Protein AF-A0A9Q7BF34-F1 (afdb_monomer_lite)

pLDDT: mean 71.62, std 13.57, range [34.72, 89.81]

Sequence (101 aa):
MAAIIKLLDIVIKTMFVIAIGSFVVGLALGAILIWADSSRTKASDECNLRRMDHHIDELSTGSYHNTCMSAAGYKLISTCGFSLYLAPSSQCYRSKMIFWK

Foldseek 3Di:
DVVVVVVVVVVVVVVVCVVVVVVVVVVVVVVVLVVQVVLLVVQLVVQVVVCVVVVPDPVCSVVSSQVSCVVVQWHWDPDDPPSRPPDDDPTDIDGNPVPPD

Secondary structure (DSSP, 8-state):
-HHHHHHHHHHHHHHHHHHHHHHHHHHHHHHHHHHHHHHHHHHHHHHHHHHHHTT--GGGHHHHHHHHHHHTTEEEESS--GGGTT---SSEEEE--TT--

Structure (mmCIF, N/CA/C/O backbone):
data_AF-A0A9Q7BF34-F1
#
_entry.id   AF-A0A9Q7BF34-F1
#
loop_
_atom_site.group_PDB
_atom_site.id
_atom_site.type_symbol
_atom_site.label_atom_id
_atom_site.label_alt_id
_atom_site.label_comp_id
_atom_site.label_asym_id
_atom_site.label_entity_id
_atom_site.label_seq_id
_atom_site.pdbx_PDB_ins_code
_atom_site.Cartn_x
_atom_site.Cartn_y
_atom_site.Cartn_z
_atom_site.occupancy
_atom_site.B_iso_or_equiv
_atom_site.auth_seq_id
_atom_site.auth_comp_id
_atom_site.auth_asym_id
_atom_site.auth_atom_id
_atom_site.pdbx_PDB_model_num
ATOM 1 N N . MET A 1 1 ? -33.374 -9.475 43.747 1.00 55.53 1 MET A N 1
ATOM 2 C CA . MET A 1 1 ? -31.934 -9.758 43.521 1.00 55.53 1 MET A CA 1
ATOM 3 C C . MET A 1 1 ? -31.663 -10.504 42.208 1.00 55.53 1 MET A C 1
ATOM 5 O O . MET A 1 1 ? -30.750 -10.108 41.500 1.00 55.53 1 MET A O 1
ATOM 9 N N . ALA A 1 2 ? -32.466 -11.501 41.807 1.00 62.31 2 ALA A N 1
ATOM 10 C CA . ALA A 1 2 ? -32.228 -12.288 40.582 1.00 62.31 2 ALA A CA 1
ATOM 11 C C . ALA A 1 2 ? -32.271 -11.504 39.245 1.00 62.31 2 ALA A C 1
ATOM 13 O O . ALA A 1 2 ? -31.567 -11.860 38.306 1.00 62.31 2 ALA A O 1
ATOM 14 N N . ALA A 1 3 ? -33.068 -10.433 39.142 1.00 64.75 3 ALA A N 1
ATOM 15 C CA . ALA A 1 3 ? -33.183 -9.642 37.908 1.00 64.75 3 ALA A CA 1
ATOM 16 C C . ALA A 1 3 ? -31.928 -8.797 37.604 1.00 64.75 3 ALA A C 1
ATOM 18 O O . ALA A 1 3 ? -31.553 -8.644 36.446 1.00 64.75 3 ALA A O 1
ATOM 19 N N . ILE A 1 4 ? -31.247 -8.306 38.646 1.00 70.94 4 ILE A N 1
ATOM 20 C CA . ILE A 1 4 ? -30.031 -7.484 38.526 1.00 70.94 4 ILE A CA 1
ATOM 21 C C . ILE A 1 4 ? -28.860 -8.335 38.014 1.00 70.94 4 ILE A C 1
ATOM 23 O O . ILE A 1 4 ? -28.106 -7.900 37.150 1.00 70.94 4 ILE A O 1
ATOM 27 N N . ILE A 1 5 ? -28.762 -9.583 38.483 1.00 74.12 5 ILE A N 1
ATOM 28 C CA . ILE A 1 5 ? -27.726 -10.537 38.060 1.00 74.12 5 ILE A CA 1
ATOM 29 C C . ILE A 1 5 ? -27.880 -10.880 36.570 1.00 74.12 5 ILE A C 1
ATOM 31 O O . ILE A 1 5 ? -26.896 -10.901 35.837 1.00 74.12 5 ILE A O 1
ATOM 35 N N . LYS A 1 6 ? -29.118 -11.071 36.090 1.00 73.06 6 LYS A N 1
ATOM 36 C CA . LYS A 1 6 ? -29.390 -11.344 34.668 1.00 73.06 6 LYS A CA 1
ATOM 37 C C . LYS A 1 6 ? -29.051 -10.161 33.756 1.00 73.06 6 LYS A C 1
ATOM 39 O O . LYS A 1 6 ? -28.554 -10.374 32.656 1.00 73.06 6 LYS A O 1
ATOM 44 N N . LEU A 1 7 ? -29.298 -8.931 34.206 1.00 75.12 7 LEU A N 1
ATOM 45 C CA . LEU A 1 7 ? -28.928 -7.717 33.470 1.00 75.12 7 LEU A CA 1
ATOM 46 C C . LEU A 1 7 ? -27.408 -7.561 33.351 1.00 75.12 7 LEU A C 1
ATOM 48 O O . LEU A 1 7 ? -26.916 -7.230 32.276 1.00 75.12 7 LEU A O 1
ATOM 52 N N . LEU A 1 8 ? -26.665 -7.852 34.422 1.00 80.00 8 LEU A N 1
ATOM 53 C CA . LEU A 1 8 ? -25.204 -7.774 34.416 1.00 80.00 8 LEU A CA 1
ATOM 54 C C . LEU A 1 8 ? -24.581 -8.789 33.442 1.00 80.00 8 LEU A C 1
ATOM 56 O O . LEU A 1 8 ? -23.677 -8.442 32.688 1.00 80.00 8 LEU A O 1
ATOM 60 N N . ASP A 1 9 ? -25.111 -10.014 33.403 1.00 78.38 9 ASP A N 1
ATOM 61 C CA . ASP A 1 9 ? -24.642 -11.078 32.503 1.00 78.38 9 ASP A CA 1
ATOM 62 C C . ASP A 1 9 ? -24.826 -10.708 31.019 1.00 78.38 9 ASP A C 1
ATOM 64 O O . ASP A 1 9 ? -23.953 -10.958 30.185 1.00 78.38 9 ASP A O 1
ATOM 68 N N . ILE A 1 10 ? -25.941 -10.042 30.692 1.00 83.06 10 ILE A N 1
ATOM 69 C CA . ILE A 1 10 ? -26.228 -9.550 29.337 1.00 83.06 10 ILE A CA 1
ATOM 70 C C . ILE A 1 10 ? -25.259 -8.431 28.950 1.00 83.06 10 ILE A C 1
ATOM 72 O O . ILE A 1 10 ? -24.718 -8.462 27.847 1.00 83.06 10 ILE A O 1
ATOM 76 N N . VAL A 1 11 ? -25.013 -7.472 29.849 1.00 83.50 11 VAL A N 1
ATOM 77 C CA . VAL A 1 11 ? -24.095 -6.348 29.597 1.00 83.50 11 VAL A CA 1
ATOM 78 C C . VAL A 1 11 ? -22.658 -6.837 29.407 1.00 83.50 11 VAL A C 1
ATOM 80 O O . VAL A 1 11 ? -21.961 -6.375 28.508 1.00 83.50 11 VAL A O 1
ATOM 83 N N . ILE A 1 12 ? -22.211 -7.803 30.210 1.00 85.25 12 ILE A N 1
ATOM 84 C CA . ILE A 1 12 ? -20.869 -8.381 30.069 1.00 85.25 12 ILE A CA 1
ATOM 85 C C . ILE A 1 12 ? -20.739 -9.097 28.720 1.00 85.25 12 ILE A C 1
ATOM 87 O O . ILE A 1 12 ? -19.756 -8.889 28.007 1.00 85.25 12 ILE A O 1
ATOM 91 N N . LYS A 1 13 ? -21.745 -9.887 28.323 1.00 83.25 13 LYS A N 1
ATOM 92 C CA . LYS A 1 13 ? -21.756 -10.570 27.021 1.00 83.25 13 LYS A CA 1
ATOM 93 C C . LYS A 1 13 ? -21.724 -9.594 25.852 1.00 83.25 13 LYS A C 1
ATOM 95 O O . LYS A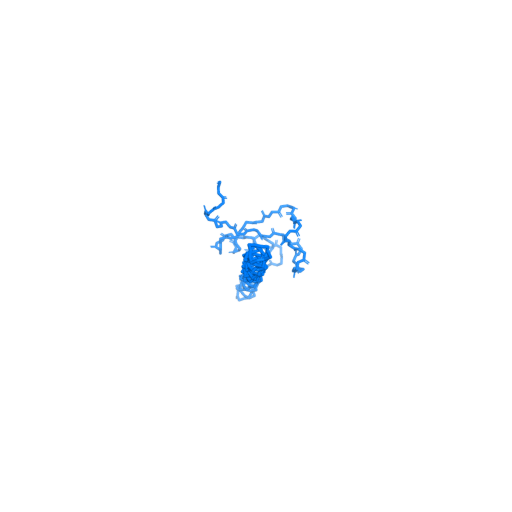 1 13 ? -20.928 -9.788 24.937 1.00 83.25 13 LYS A O 1
ATOM 100 N N . THR A 1 14 ? -22.545 -8.547 25.867 1.00 82.75 14 THR A N 1
ATOM 101 C CA . THR A 1 14 ? -22.560 -7.564 24.774 1.00 82.75 14 THR A CA 1
ATOM 102 C C . THR A 1 14 ? -21.245 -6.799 24.682 1.00 82.75 14 THR A C 1
ATOM 104 O O . THR A 1 14 ? -20.715 -6.662 23.582 1.00 82.75 14 THR A O 1
ATOM 107 N N . MET A 1 15 ? -20.657 -6.388 25.809 1.00 84.12 15 MET A N 1
ATOM 108 C CA . MET A 1 15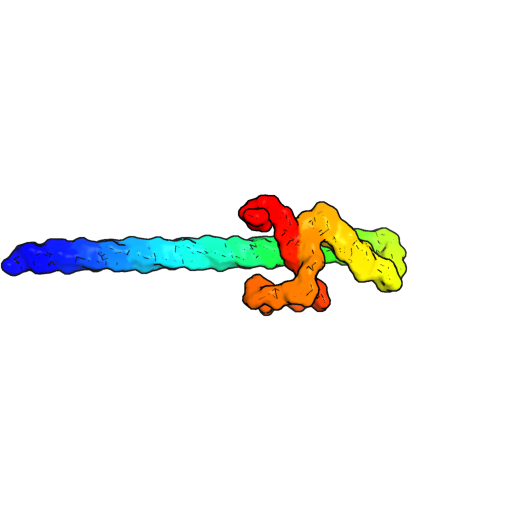 ? -19.337 -5.745 25.823 1.00 84.12 15 MET A CA 1
ATOM 109 C C . MET A 1 15 ? -18.241 -6.655 25.261 1.00 84.12 15 MET A C 1
ATOM 111 O O . MET A 1 15 ? -17.398 -6.199 24.490 1.00 84.12 15 MET A O 1
ATOM 115 N N . PHE A 1 16 ? -18.274 -7.948 25.587 1.00 87.00 16 PHE A N 1
ATOM 116 C CA . PHE A 1 16 ? -17.301 -8.913 25.079 1.00 87.00 16 PHE A CA 1
ATOM 117 C C . PHE A 1 16 ? -17.422 -9.107 23.560 1.00 87.00 16 PHE A C 1
ATOM 119 O O . PHE A 1 16 ? -16.415 -9.117 22.853 1.00 87.00 16 PHE A O 1
ATOM 126 N N . VAL A 1 17 ? -18.651 -9.180 23.036 1.00 86.25 17 VAL A N 1
ATOM 127 C CA . VAL A 1 17 ? -18.896 -9.254 21.586 1.00 86.25 17 VAL A CA 1
ATOM 128 C C . VAL A 1 17 ? -18.416 -7.987 20.876 1.00 86.25 17 VAL A C 1
ATOM 130 O O . VAL A 1 17 ? -17.798 -8.086 19.820 1.00 86.25 17 VAL A O 1
ATOM 133 N N . ILE A 1 18 ? -18.637 -6.804 21.455 1.00 85.75 18 ILE A N 1
ATOM 134 C CA . ILE A 1 18 ? -18.166 -5.531 20.885 1.00 85.75 18 ILE A CA 1
ATOM 135 C C . ILE A 1 18 ? -16.630 -5.467 20.885 1.00 85.75 18 ILE A C 1
ATOM 137 O O . ILE A 1 18 ? -16.024 -5.081 19.881 1.00 85.75 18 ILE A O 1
ATOM 141 N N . ALA A 1 19 ? -15.984 -5.888 21.975 1.00 84.69 19 ALA A N 1
ATOM 142 C CA . ALA A 1 19 ? -14.528 -5.911 22.079 1.00 84.69 19 ALA A CA 1
ATOM 143 C C . ALA A 1 19 ? -13.901 -6.852 21.037 1.00 84.69 19 ALA A C 1
ATOM 145 O O . ALA A 1 19 ? -13.003 -6.451 20.300 1.00 84.69 19 ALA A O 1
ATOM 146 N N . ILE A 1 20 ? -14.422 -8.073 20.897 1.00 89.81 20 ILE A N 1
ATOM 147 C CA . ILE A 1 20 ? -13.936 -9.018 19.882 1.00 89.81 20 ILE A CA 1
ATOM 148 C C . ILE A 1 20 ? -14.244 -8.509 18.472 1.00 89.81 20 ILE A C 1
ATOM 150 O O . ILE A 1 20 ? -13.377 -8.554 17.602 1.00 89.81 20 ILE A O 1
ATOM 154 N N . GLY A 1 21 ? -15.452 -7.993 18.238 1.00 86.69 21 GLY A N 1
ATOM 155 C CA . GLY A 1 21 ? -15.858 -7.471 16.935 1.00 86.69 21 GLY A CA 1
ATOM 156 C C . GLY A 1 21 ? -14.942 -6.346 16.456 1.00 86.69 21 GLY A C 1
ATOM 157 O O . GLY A 1 21 ? -14.438 -6.390 15.335 1.00 86.69 21 GLY A O 1
ATOM 158 N N . SER A 1 22 ? -14.657 -5.373 17.324 1.00 85.06 22 SER A N 1
ATOM 159 C CA . SER A 1 22 ? -13.729 -4.277 17.014 1.00 85.06 22 SER A CA 1
ATOM 160 C C . SER A 1 22 ? -12.295 -4.762 16.793 1.00 85.06 22 SER A C 1
ATOM 162 O O . SER A 1 22 ? -11.630 -4.288 15.873 1.00 85.06 22 SER A O 1
ATOM 164 N N . PHE A 1 23 ? -11.840 -5.752 17.564 1.00 87.12 23 PHE A N 1
ATOM 165 C CA . PHE A 1 23 ? -10.523 -6.355 17.383 1.00 87.12 23 PHE A CA 1
ATOM 166 C C . PHE A 1 23 ? -10.383 -7.050 16.020 1.00 87.12 23 PHE A C 1
ATOM 168 O O . PHE A 1 23 ? -9.408 -6.817 15.307 1.00 87.12 23 PHE A O 1
ATOM 175 N N . VAL A 1 24 ? -11.378 -7.843 15.609 1.00 86.44 24 VAL A N 1
ATOM 176 C CA . VAL A 1 24 ? -11.375 -8.535 14.308 1.00 86.44 24 VAL A CA 1
ATOM 177 C C . VAL A 1 24 ? -11.399 -7.537 13.148 1.00 86.44 24 VAL A C 1
ATOM 179 O O . VAL A 1 24 ? -10.636 -7.690 12.195 1.00 86.44 24 VAL A O 1
ATOM 182 N N . VAL A 1 25 ? -12.219 -6.485 13.237 1.00 86.12 25 VAL A N 1
ATOM 183 C CA . VAL A 1 25 ? -12.270 -5.424 12.215 1.00 86.12 25 VAL A CA 1
ATOM 184 C C . VAL A 1 25 ? -10.941 -4.667 12.142 1.00 86.12 25 VAL A C 1
ATOM 186 O O . VAL A 1 25 ? -10.443 -4.412 11.046 1.00 86.12 25 VAL A O 1
ATOM 189 N N . GLY A 1 26 ? -10.332 -4.357 13.289 1.00 80.62 26 GLY A N 1
ATOM 190 C CA . GLY A 1 26 ? -9.023 -3.707 13.355 1.00 80.62 26 GLY A CA 1
ATOM 191 C C . GLY A 1 26 ? -7.916 -4.544 12.710 1.00 80.62 26 GLY A C 1
ATOM 192 O O . GLY A 1 26 ? -7.153 -4.027 11.895 1.00 80.62 26 GLY A O 1
ATOM 193 N N . LEU A 1 27 ? -7.866 -5.847 13.006 1.00 84.38 27 LEU A N 1
ATOM 194 C CA . LEU A 1 27 ? -6.913 -6.769 12.382 1.00 84.38 27 LEU A CA 1
ATOM 195 C C . LEU A 1 27 ? -7.136 -6.901 10.873 1.00 84.38 27 LEU A C 1
ATOM 197 O O . LEU A 1 27 ? -6.167 -6.892 10.115 1.00 84.38 27 LEU A O 1
ATOM 201 N N . ALA A 1 28 ? -8.391 -6.985 10.426 1.00 80.88 28 ALA A N 1
ATOM 202 C CA . ALA A 1 28 ? -8.718 -7.064 9.006 1.00 80.88 28 ALA A CA 1
ATOM 203 C C . ALA A 1 28 ? -8.261 -5.806 8.252 1.00 80.88 28 ALA A C 1
ATOM 205 O O . ALA A 1 28 ? -7.596 -5.912 7.223 1.00 80.88 28 ALA A O 1
ATOM 206 N N . LEU A 1 29 ? -8.548 -4.616 8.789 1.00 78.50 29 LEU A N 1
ATOM 207 C CA . LEU A 1 29 ? -8.089 -3.347 8.218 1.00 78.50 29 LEU A CA 1
ATOM 208 C C . LEU A 1 29 ? -6.558 -3.269 8.173 1.00 78.50 29 LEU A C 1
ATOM 210 O O . LEU A 1 29 ? -5.996 -2.906 7.141 1.00 78.50 29 LEU A O 1
ATOM 214 N N . GLY A 1 30 ? -5.880 -3.665 9.255 1.00 74.19 30 GLY A N 1
ATOM 215 C CA . GLY A 1 30 ? -4.419 -3.717 9.306 1.00 74.19 30 GLY A CA 1
ATOM 216 C C . GLY A 1 30 ? -3.825 -4.654 8.251 1.00 74.19 30 GLY A C 1
ATOM 217 O O . GLY A 1 30 ? -2.918 -4.264 7.519 1.00 74.19 30 GLY A O 1
ATOM 218 N N . ALA A 1 31 ? -4.376 -5.862 8.109 1.00 75.38 31 ALA A N 1
ATOM 219 C CA . ALA A 1 31 ? -3.928 -6.834 7.114 1.00 75.38 31 ALA A CA 1
ATOM 220 C C . ALA A 1 31 ? -4.121 -6.331 5.674 1.00 75.38 31 ALA A C 1
ATOM 222 O O . ALA A 1 31 ? -3.234 -6.508 4.840 1.00 75.38 31 ALA A O 1
ATOM 223 N N . ILE A 1 32 ? -5.242 -5.659 5.387 1.00 75.19 32 ILE A N 1
ATOM 224 C CA . ILE A 1 32 ? -5.509 -5.062 4.070 1.00 75.19 32 ILE A CA 1
ATOM 225 C C . ILE A 1 32 ? -4.481 -3.972 3.750 1.00 75.19 32 ILE A C 1
ATOM 227 O O . ILE A 1 32 ? -3.966 -3.935 2.633 1.00 75.19 32 ILE A O 1
ATOM 231 N N . LEU A 1 33 ? -4.151 -3.107 4.716 1.00 69.81 33 LEU A N 1
ATOM 232 C CA . LEU A 1 33 ? -3.151 -2.052 4.526 1.00 69.81 33 LEU A CA 1
ATOM 233 C C . LEU A 1 33 ? -1.756 -2.632 4.258 1.00 69.81 33 LEU A C 1
ATOM 235 O O . LEU A 1 33 ? -1.093 -2.209 3.313 1.00 69.81 33 LEU A O 1
ATOM 239 N N . ILE A 1 34 ? -1.341 -3.639 5.032 1.00 73.94 34 ILE A N 1
ATOM 240 C CA . ILE A 1 34 ? -0.053 -4.328 4.844 1.00 73.94 34 ILE A CA 1
ATOM 241 C C . ILE A 1 34 ? -0.003 -5.017 3.474 1.00 73.94 34 ILE A C 1
ATOM 243 O O . ILE A 1 34 ? 1.004 -4.942 2.770 1.00 73.94 34 ILE A O 1
ATOM 247 N N . TRP A 1 35 ? -1.092 -5.671 3.066 1.00 72.75 35 TRP A N 1
ATOM 248 C CA . TRP A 1 35 ? -1.169 -6.334 1.766 1.00 72.75 35 TRP A CA 1
ATOM 249 C C . TRP A 1 35 ? -1.125 -5.339 0.601 1.00 72.75 35 TRP A C 1
ATOM 251 O O . TRP A 1 35 ? -0.447 -5.588 -0.400 1.00 72.75 35 TRP A O 1
ATOM 261 N N . ALA A 1 36 ? -1.803 -4.197 0.734 1.00 67.50 36 ALA A N 1
ATOM 262 C CA . ALA A 1 36 ? -1.781 -3.133 -0.263 1.00 67.50 36 ALA A CA 1
ATOM 263 C C . ALA A 1 36 ? -0.373 -2.540 -0.433 1.00 67.50 36 ALA A C 1
ATOM 265 O O . ALA A 1 36 ? 0.053 -2.308 -1.568 1.00 67.50 36 ALA A O 1
ATOM 266 N N . ASP A 1 37 ? 0.355 -2.347 0.671 1.00 68.25 37 ASP A N 1
ATOM 267 C CA . ASP A 1 37 ? 1.739 -1.869 0.653 1.00 68.25 37 ASP A CA 1
ATOM 268 C C . ASP A 1 37 ? 2.681 -2.901 0.017 1.00 68.25 37 ASP A C 1
ATOM 270 O O . ASP A 1 37 ? 3.368 -2.599 -0.960 1.00 68.25 37 ASP A O 1
ATOM 274 N N . SER A 1 38 ? 2.608 -4.162 0.459 1.00 72.81 38 SER A N 1
ATOM 275 C CA . SER A 1 38 ? 3.407 -5.257 -0.107 1.00 72.81 38 SER A CA 1
ATOM 276 C C . SER A 1 38 ? 3.185 -5.418 -1.614 1.00 72.81 38 SER A C 1
ATOM 278 O O . SER A 1 38 ? 4.139 -5.593 -2.372 1.00 72.81 38 SER A O 1
ATOM 280 N N . SER A 1 39 ? 1.935 -5.314 -2.071 1.00 73.75 39 SER A N 1
ATOM 281 C CA . SER A 1 39 ? 1.592 -5.431 -3.493 1.00 73.75 39 SER A CA 1
ATOM 282 C C . SER A 1 39 ? 2.132 -4.259 -4.314 1.00 73.75 39 SER A C 1
ATOM 284 O O . SER A 1 39 ? 2.657 -4.462 -5.408 1.00 73.75 39 SER A O 1
ATOM 286 N N . ARG A 1 40 ? 2.055 -3.033 -3.779 1.00 72.88 40 ARG A N 1
ATOM 287 C CA . ARG A 1 40 ? 2.604 -1.843 -4.438 1.00 72.88 40 ARG A CA 1
ATOM 288 C C . ARG A 1 40 ? 4.127 -1.918 -4.548 1.00 72.88 40 ARG A C 1
ATOM 290 O O . ARG A 1 40 ? 4.666 -1.608 -5.607 1.00 72.88 40 ARG A O 1
ATOM 297 N N . THR A 1 41 ? 4.804 -2.315 -3.475 1.00 73.88 41 THR A N 1
ATOM 298 C CA . THR A 1 41 ? 6.266 -2.433 -3.445 1.00 73.88 41 THR A CA 1
ATOM 299 C C . THR A 1 41 ? 6.740 -3.490 -4.438 1.00 73.88 41 THR A C 1
ATOM 301 O O . THR A 1 41 ? 7.607 -3.202 -5.256 1.00 73.88 41 THR A O 1
ATOM 304 N N . LYS A 1 42 ? 6.073 -4.652 -4.497 1.00 78.94 42 LYS A N 1
ATOM 305 C CA . LYS A 1 42 ? 6.350 -5.677 -5.517 1.00 78.94 42 LYS A CA 1
ATOM 306 C C . LYS A 1 42 ? 6.192 -5.162 -6.948 1.00 78.94 42 LYS A C 1
ATOM 308 O O . LYS A 1 42 ? 7.056 -5.424 -7.776 1.00 78.94 42 LYS A O 1
ATOM 313 N N . ALA A 1 43 ? 5.121 -4.420 -7.240 1.00 78.56 43 ALA A N 1
ATOM 314 C CA . ALA A 1 43 ? 4.908 -3.850 -8.572 1.00 78.56 43 ALA A CA 1
ATOM 315 C C . ALA A 1 43 ? 5.993 -2.820 -8.939 1.00 78.56 43 ALA A C 1
ATOM 317 O O . ALA A 1 43 ? 6.493 -2.812 -10.062 1.00 78.56 43 ALA A O 1
ATOM 318 N N . SER A 1 44 ? 6.394 -1.985 -7.978 1.00 79.44 44 SER A N 1
ATOM 319 C CA . SER A 1 44 ? 7.490 -1.026 -8.144 1.00 79.44 44 SER A CA 1
ATOM 320 C C . SER A 1 44 ? 8.821 -1.728 -8.427 1.00 79.44 44 SER A C 1
ATOM 322 O O . SER A 1 44 ? 9.548 -1.329 -9.340 1.00 79.44 44 SER A O 1
ATOM 324 N N . ASP A 1 45 ? 9.129 -2.787 -7.679 1.00 80.62 45 ASP A N 1
ATOM 325 C CA . ASP A 1 45 ? 10.352 -3.569 -7.860 1.00 80.62 45 ASP A CA 1
ATOM 326 C C . ASP A 1 45 ? 10.365 -4.292 -9.207 1.00 80.62 45 ASP A C 1
ATOM 328 O O . ASP A 1 45 ? 11.374 -4.256 -9.909 1.00 80.62 45 ASP A O 1
ATOM 332 N N . GLU A 1 46 ? 9.237 -4.862 -9.633 1.00 82.75 46 GLU A N 1
ATOM 333 C CA . GLU A 1 46 ? 9.116 -5.479 -10.955 1.00 82.75 46 GLU A CA 1
ATOM 334 C C . GLU A 1 46 ? 9.342 -4.452 -12.077 1.00 82.75 46 GLU A C 1
ATOM 336 O O . GLU A 1 46 ? 10.064 -4.723 -13.038 1.00 82.75 46 GLU A O 1
ATOM 341 N N . CYS A 1 47 ? 8.801 -3.238 -11.938 1.00 81.38 47 CYS A N 1
ATOM 342 C CA . CYS A 1 47 ? 9.053 -2.151 -12.883 1.00 81.38 47 CYS A CA 1
ATOM 343 C C . CYS A 1 47 ? 10.525 -1.713 -12.908 1.00 81.38 47 CYS A C 1
ATOM 345 O O . CYS A 1 47 ? 11.045 -1.367 -13.970 1.00 81.38 47 CYS A O 1
ATOM 347 N N . ASN A 1 48 ? 11.218 -1.740 -11.768 1.00 81.69 48 ASN A N 1
ATOM 348 C CA . ASN A 1 48 ? 12.652 -1.454 -11.705 1.00 81.69 48 ASN A CA 1
ATOM 349 C C . ASN A 1 48 ? 13.498 -2.567 -12.333 1.00 81.69 48 ASN A C 1
ATOM 351 O O . ASN A 1 48 ? 14.445 -2.263 -13.055 1.00 81.69 48 ASN A O 1
ATOM 355 N N . LEU A 1 49 ? 13.143 -3.835 -12.119 1.00 83.00 49 LEU A N 1
ATOM 356 C CA . LEU A 1 49 ? 13.820 -4.970 -12.748 1.00 83.00 49 LEU A CA 1
ATOM 357 C C . LEU A 1 49 ? 13.671 -4.925 -14.271 1.00 83.00 49 LEU A C 1
ATOM 359 O O . LEU A 1 49 ? 14.670 -4.942 -14.984 1.00 83.00 49 LEU A O 1
ATOM 363 N N . ARG A 1 50 ? 12.446 -4.722 -14.776 1.00 80.50 50 ARG A N 1
ATOM 364 C CA . ARG A 1 50 ? 12.203 -4.592 -16.222 1.00 80.50 50 ARG A CA 1
ATOM 365 C C . ARG A 1 50 ? 12.947 -3.409 -16.837 1.00 80.50 50 ARG A C 1
ATOM 367 O O . ARG A 1 50 ? 13.411 -3.500 -17.968 1.00 80.50 50 ARG A O 1
ATOM 374 N N . ARG A 1 51 ? 13.098 -2.299 -16.107 1.00 79.19 51 ARG A N 1
ATOM 375 C CA . ARG A 1 51 ? 13.927 -1.169 -16.553 1.00 79.19 51 ARG A CA 1
ATOM 376 C C . ARG A 1 51 ? 15.380 -1.599 -16.768 1.00 79.19 51 ARG A C 1
ATOM 378 O O . ARG A 1 51 ? 15.965 -1.211 -17.778 1.00 79.19 51 ARG A O 1
ATOM 385 N N . MET A 1 52 ? 15.953 -2.343 -15.817 1.00 76.88 52 MET A N 1
ATOM 386 C CA . MET A 1 52 ? 17.329 -2.835 -15.929 1.00 76.88 52 MET A CA 1
ATOM 387 C C . MET A 1 52 ? 17.472 -3.813 -17.097 1.00 76.88 52 MET A C 1
ATOM 389 O O . MET A 1 52 ? 18.397 -3.660 -17.889 1.00 76.88 52 MET A O 1
ATOM 393 N N . ASP A 1 53 ? 16.513 -4.724 -17.275 1.00 83.38 53 ASP A N 1
ATOM 394 C CA . ASP A 1 53 ? 16.507 -5.667 -18.400 1.00 83.38 53 ASP A CA 1
ATOM 395 C C . ASP A 1 53 ? 16.438 -4.946 -19.759 1.00 83.38 53 ASP A C 1
ATOM 397 O O . ASP A 1 53 ? 17.159 -5.285 -20.700 1.00 83.38 53 ASP A O 1
ATOM 401 N N . HIS A 1 54 ? 15.618 -3.896 -19.865 1.00 78.44 54 HIS A N 1
ATOM 402 C CA . HIS A 1 54 ? 15.428 -3.132 -21.100 1.00 78.44 54 HIS A CA 1
ATOM 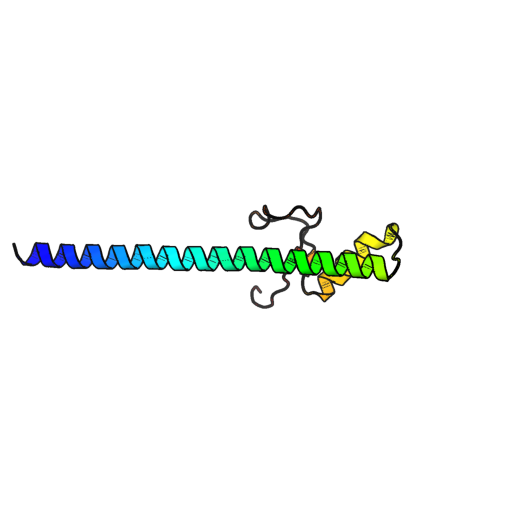403 C C . HIS A 1 54 ? 16.473 -2.028 -21.348 1.00 78.44 54 HIS A C 1
ATOM 405 O O . HIS A 1 54 ? 16.330 -1.301 -22.329 1.00 78.44 54 HIS A O 1
ATOM 411 N N . HIS A 1 55 ? 17.511 -1.899 -20.508 1.00 77.12 55 HIS A N 1
ATOM 412 C CA . HIS A 1 55 ? 18.600 -0.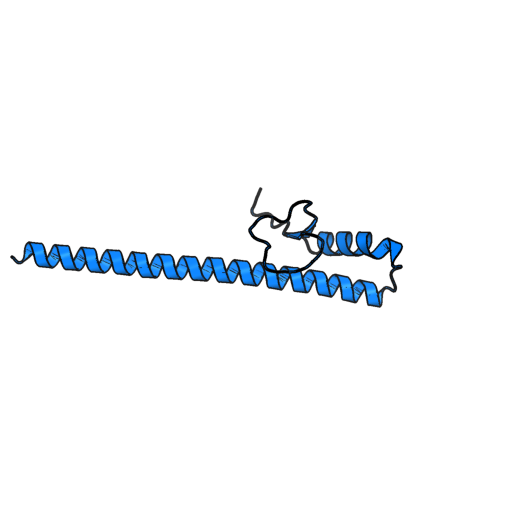917 -20.667 1.00 77.12 55 HIS A CA 1
ATOM 413 C C . HIS A 1 55 ? 18.099 0.517 -20.914 1.00 77.12 55 HIS A C 1
ATOM 415 O O . HIS A 1 55 ? 18.588 1.241 -21.777 1.00 77.12 55 HIS A O 1
ATOM 421 N N . ILE A 1 56 ? 17.074 0.921 -20.166 1.00 72.00 56 ILE A N 1
ATOM 422 C CA . ILE A 1 56 ? 16.408 2.207 -20.366 1.00 72.00 56 ILE A CA 1
ATOM 423 C C . ILE A 1 56 ? 17.272 3.342 -19.808 1.00 72.00 56 ILE A C 1
ATOM 425 O O . ILE A 1 56 ? 17.620 3.333 -18.623 1.00 72.00 56 ILE A O 1
ATOM 429 N N . ASP A 1 57 ? 17.559 4.337 -20.653 1.00 72.25 57 ASP A N 1
ATOM 430 C CA . ASP A 1 57 ? 18.372 5.510 -20.319 1.00 72.25 57 ASP A CA 1
ATOM 431 C C . ASP A 1 57 ? 17.889 6.217 -19.039 1.00 72.25 57 ASP A C 1
ATOM 433 O O . ASP A 1 57 ? 16.683 6.382 -18.805 1.00 72.25 57 ASP A O 1
ATOM 437 N N . GLU A 1 58 ? 18.826 6.719 -18.228 1.00 61.41 58 GLU A N 1
ATOM 438 C CA . GLU A 1 58 ? 18.527 7.414 -16.964 1.00 61.41 58 GLU A CA 1
ATOM 439 C C . GLU A 1 58 ? 17.549 8.587 -17.138 1.00 61.41 58 GLU A C 1
ATOM 441 O O . GLU A 1 58 ? 16.665 8.783 -16.303 1.00 61.41 58 GLU A O 1
ATOM 446 N N . LEU A 1 59 ? 17.612 9.305 -18.266 1.00 60.47 59 LEU A N 1
ATOM 447 C CA . LEU A 1 59 ? 16.697 10.410 -18.584 1.00 60.47 59 LEU A CA 1
ATOM 448 C C . LEU A 1 59 ? 15.232 9.974 -18.739 1.00 60.47 59 LEU A C 1
ATOM 450 O O . LEU A 1 59 ? 14.321 10.747 -18.448 1.00 60.47 59 LEU A O 1
ATOM 454 N N . SER A 1 60 ? 14.985 8.739 -19.177 1.00 68.81 60 SER A N 1
ATOM 455 C CA . SER A 1 60 ? 13.632 8.212 -19.400 1.00 68.81 60 SER A CA 1
ATOM 456 C C . SER A 1 60 ? 13.129 7.330 -18.252 1.00 68.81 60 SER A C 1
ATOM 458 O O . SER A 1 60 ? 11.954 6.960 -18.217 1.00 68.81 60 SER A O 1
ATOM 460 N N . THR A 1 61 ? 13.982 7.078 -17.255 1.00 67.19 61 THR A N 1
ATOM 461 C CA . THR A 1 61 ? 13.702 6.239 -16.081 1.00 67.19 61 THR A CA 1
ATOM 462 C C . THR A 1 61 ? 12.422 6.650 -15.355 1.00 67.19 61 THR A C 1
ATOM 464 O O . THR A 1 61 ? 11.578 5.803 -15.061 1.00 67.19 61 THR A O 1
ATOM 467 N N . GLY A 1 62 ? 12.239 7.950 -15.100 1.00 70.00 62 GLY A N 1
ATOM 468 C CA . GLY A 1 62 ? 11.047 8.448 -14.410 1.00 70.00 62 GLY A CA 1
ATOM 469 C C . GLY A 1 62 ? 9.762 8.248 -15.218 1.00 70.00 62 GLY A C 1
ATOM 470 O O . GLY A 1 62 ? 8.723 7.914 -14.654 1.00 70.00 62 GLY A O 1
ATOM 471 N N . SER A 1 63 ? 9.823 8.409 -16.542 1.00 77.25 63 SER A N 1
ATOM 472 C CA . SER A 1 63 ? 8.667 8.238 -17.433 1.00 77.25 63 SER A CA 1
ATOM 473 C C . SER A 1 63 ? 8.297 6.761 -17.605 1.00 77.25 63 SER A C 1
ATOM 475 O O . SER A 1 63 ? 7.122 6.389 -17.526 1.00 77.25 63 SER A O 1
ATOM 477 N N . TYR A 1 64 ? 9.305 5.895 -17.751 1.00 79.94 64 TYR A N 1
ATOM 478 C CA . TYR A 1 64 ? 9.110 4.453 -17.847 1.00 79.94 64 TYR A CA 1
ATOM 479 C C . TYR A 1 64 ? 8.500 3.877 -16.572 1.00 79.94 64 TYR A C 1
ATOM 481 O O . TYR A 1 64 ? 7.491 3.176 -16.638 1.00 79.94 64 TYR A O 1
ATOM 489 N N . HIS A 1 65 ? 9.062 4.213 -15.408 1.00 81.00 65 HIS A N 1
ATOM 490 C CA . HIS A 1 65 ? 8.578 3.698 -14.131 1.00 81.00 65 HIS A CA 1
ATOM 491 C C . HIS A 1 65 ? 7.116 4.113 -13.878 1.00 81.00 65 HIS A C 1
ATOM 493 O O . HIS A 1 65 ? 6.285 3.275 -13.531 1.00 81.00 65 HIS A O 1
ATOM 499 N N . ASN A 1 66 ? 6.763 5.369 -14.179 1.00 78.50 66 ASN A N 1
ATOM 500 C CA . ASN A 1 66 ? 5.379 5.855 -14.132 1.00 78.50 66 ASN A CA 1
ATOM 501 C C . ASN A 1 66 ? 4.438 5.077 -15.065 1.00 78.50 66 ASN A C 1
ATOM 503 O O . ASN A 1 66 ? 3.320 4.723 -14.682 1.00 78.50 66 ASN A O 1
ATOM 507 N N . THR A 1 67 ? 4.881 4.811 -16.294 1.00 82.94 67 THR A N 1
ATOM 508 C CA . THR A 1 67 ? 4.091 4.087 -17.300 1.00 82.94 67 THR A CA 1
ATOM 509 C C . THR A 1 67 ? 3.888 2.629 -16.896 1.00 82.94 67 THR A C 1
ATOM 511 O O . THR A 1 67 ? 2.768 2.124 -16.965 1.00 82.94 67 THR A O 1
ATOM 514 N N . CYS A 1 68 ? 4.942 1.979 -16.402 1.00 83.25 68 CYS A N 1
ATOM 515 C CA . CYS A 1 68 ? 4.898 0.611 -15.903 1.00 83.25 68 CYS A CA 1
ATOM 516 C C . CYS A 1 68 ? 3.960 0.483 -14.693 1.00 83.25 68 CYS A C 1
ATOM 518 O O . CYS A 1 68 ? 3.052 -0.348 -14.703 1.00 83.25 68 CYS A O 1
ATOM 520 N N . MET A 1 69 ? 4.074 1.382 -13.711 1.00 82.00 69 MET A N 1
ATOM 521 C CA . MET A 1 69 ? 3.159 1.428 -12.566 1.00 82.00 69 MET A CA 1
ATOM 522 C C . MET A 1 69 ? 1.710 1.689 -13.003 1.00 82.00 69 MET A C 1
ATOM 524 O O . MET A 1 69 ? 0.789 1.063 -12.481 1.00 82.00 69 MET A O 1
ATOM 528 N N . SER A 1 70 ? 1.484 2.542 -14.010 1.00 81.38 70 SER A N 1
ATOM 529 C CA . SER A 1 70 ? 0.150 2.759 -14.591 1.00 81.38 70 SER A CA 1
ATOM 530 C C . SER A 1 70 ? -0.420 1.531 -15.295 1.00 81.38 70 SER A C 1
ATOM 532 O O . SER A 1 70 ? -1.628 1.300 -15.185 1.00 81.38 70 SER A O 1
ATOM 534 N N . ALA A 1 71 ? 0.414 0.738 -15.971 1.00 81.12 71 ALA A N 1
ATOM 535 C CA . ALA A 1 71 ? 0.019 -0.538 -16.563 1.00 81.12 71 ALA A CA 1
ATOM 536 C C . ALA A 1 71 ? -0.304 -1.593 -15.490 1.00 81.12 71 ALA A C 1
ATOM 538 O O . ALA A 1 71 ? -1.275 -2.329 -15.634 1.00 81.12 71 ALA A O 1
ATOM 539 N N . ALA A 1 72 ? 0.424 -1.588 -14.369 1.00 79.81 72 ALA A N 1
ATOM 540 C CA . ALA A 1 72 ? 0.125 -2.395 -13.183 1.00 79.81 72 ALA A CA 1
ATOM 541 C C . ALA A 1 72 ? -1.114 -1.906 -12.398 1.00 79.81 72 ALA A C 1
ATOM 543 O O . ALA A 1 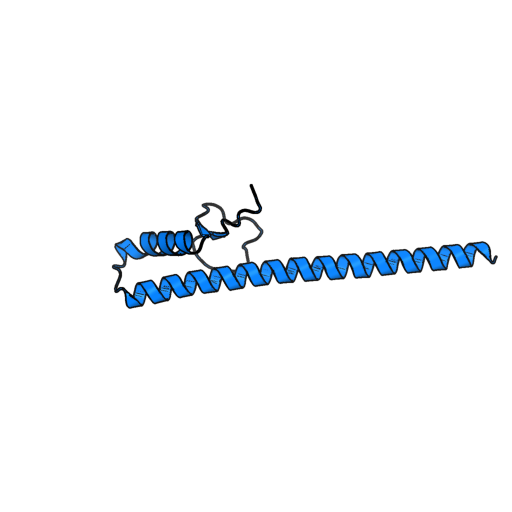72 ? -1.469 -2.471 -11.365 1.00 79.81 72 ALA A O 1
ATOM 544 N N . GLY A 1 73 ? -1.790 -0.853 -12.872 1.00 77.69 73 GLY A N 1
ATOM 545 C CA . GLY A 1 73 ? -3.011 -0.336 -12.265 1.00 77.69 73 GLY A CA 1
ATOM 546 C C . GLY A 1 73 ? -2.777 0.656 -11.128 1.00 77.69 73 GLY A C 1
ATOM 547 O O . GLY A 1 73 ? -3.685 0.879 -10.336 1.00 77.69 73 GLY A O 1
ATOM 548 N N . TYR A 1 74 ? -1.611 1.293 -11.038 1.00 79.31 74 TYR A N 1
ATOM 549 C CA . TYR A 1 74 ? -1.305 2.328 -10.048 1.00 79.31 74 TYR A CA 1
ATOM 550 C C . TYR A 1 74 ? -1.203 3.716 -10.693 1.00 79.31 74 TYR A C 1
ATOM 552 O O . TYR A 1 74 ? -0.706 3.882 -11.797 1.00 79.31 74 TYR A O 1
ATOM 560 N N . LYS A 1 75 ? -1.681 4.765 -10.027 1.00 77.12 75 LYS A N 1
ATOM 561 C CA . LYS A 1 75 ? -1.588 6.150 -10.508 1.00 77.12 75 LYS A CA 1
ATOM 562 C C . LYS A 1 75 ? -0.650 6.947 -9.617 1.00 77.12 75 LYS A C 1
ATOM 564 O O . LYS A 1 75 ? -0.820 6.919 -8.399 1.00 77.12 75 LYS A O 1
ATOM 569 N N . LEU A 1 76 ? 0.263 7.700 -10.226 1.00 75.44 76 LEU A N 1
ATOM 570 C CA . LEU A 1 76 ? 1.051 8.701 -9.517 1.00 75.44 76 LEU A CA 1
ATOM 571 C C . LEU A 1 76 ? 0.118 9.774 -8.926 1.00 75.44 76 LEU A C 1
ATOM 573 O O . LEU A 1 76 ? -0.737 10.330 -9.621 1.00 75.44 76 LEU A O 1
ATOM 577 N N . ILE A 1 77 ? 0.275 10.049 -7.638 1.00 73.44 77 ILE A N 1
ATOM 578 C CA . ILE A 1 77 ? -0.400 11.112 -6.901 1.00 73.44 77 ILE A CA 1
ATOM 579 C C . ILE A 1 77 ? 0.651 12.104 -6.403 1.00 73.44 77 ILE A C 1
ATOM 581 O O . ILE A 1 77 ? 1.722 11.715 -5.940 1.00 73.44 77 ILE A O 1
ATOM 585 N N . SER A 1 78 ? 0.343 13.396 -6.515 1.00 63.06 78 SER A N 1
ATOM 586 C CA . SER A 1 78 ? 1.230 14.481 -6.076 1.00 63.06 78 SER A CA 1
ATOM 587 C C . SER A 1 78 ? 1.353 14.563 -4.556 1.00 63.06 78 SER A C 1
ATOM 589 O O . SER A 1 78 ? 2.351 15.057 -4.042 1.00 63.06 78 SER A O 1
ATOM 591 N N . THR A 1 79 ? 0.347 14.072 -3.833 1.00 62.12 79 THR A N 1
ATOM 592 C CA . THR A 1 79 ? 0.287 14.096 -2.375 1.00 62.12 79 THR A CA 1
ATOM 593 C C . THR A 1 79 ? 0.263 12.684 -1.816 1.00 62.12 79 THR A C 1
ATOM 595 O O . THR A 1 79 ? -0.654 11.900 -2.054 1.00 62.12 79 THR A O 1
ATOM 598 N N . CYS A 1 80 ? 1.272 12.360 -1.020 1.00 64.44 80 CYS A N 1
ATOM 599 C CA . CYS A 1 80 ? 1.258 11.182 -0.171 1.00 64.44 80 CYS A CA 1
ATOM 600 C C . CYS A 1 80 ? 0.278 11.447 0.978 1.00 64.44 80 CYS A C 1
ATOM 602 O O . CYS A 1 80 ? 0.593 12.178 1.912 1.00 64.44 80 CYS A O 1
ATOM 604 N N . GLY A 1 81 ? -0.950 10.934 0.883 1.00 51.81 81 GLY A N 1
ATOM 605 C CA . GLY A 1 81 ? -1.898 11.013 1.998 1.00 51.81 81 GLY A CA 1
ATOM 606 C C . GLY A 1 81 ? -1.366 10.288 3.242 1.00 51.81 81 GLY A C 1
ATOM 607 O O . GLY A 1 81 ? -0.520 9.401 3.132 1.00 51.81 81 GLY A O 1
ATOM 608 N N . PHE A 1 82 ? -1.921 10.604 4.418 1.00 47.00 82 PHE A N 1
ATOM 609 C CA . PHE A 1 82 ? -1.548 10.021 5.725 1.00 47.00 82 PHE A CA 1
ATOM 610 C C . PHE A 1 82 ? -1.579 8.479 5.794 1.00 47.00 82 PHE A C 1
ATOM 612 O O . PHE A 1 82 ? -1.060 7.888 6.732 1.00 47.00 82 PHE A O 1
ATOM 619 N N . SER A 1 83 ? -2.157 7.810 4.797 1.00 43.69 83 SER A N 1
ATOM 620 C CA . SER A 1 83 ? -2.223 6.350 4.708 1.00 43.69 83 SER A CA 1
ATOM 621 C C . SER A 1 83 ? -0.987 5.700 4.056 1.00 43.69 83 SER A C 1
ATOM 623 O O . SER A 1 83 ? -1.027 4.509 3.765 1.00 43.69 83 SER A O 1
ATOM 625 N N . LEU A 1 84 ? 0.080 6.464 3.783 1.00 46.16 84 LEU A N 1
ATOM 626 C CA . LEU A 1 84 ? 1.252 6.020 3.011 1.00 46.16 84 LEU A CA 1
ATOM 627 C C . LEU A 1 84 ? 2.609 6.249 3.698 1.00 46.16 84 LEU A C 1
ATOM 629 O O . LEU A 1 84 ? 3.649 6.181 3.049 1.00 46.16 84 LEU A O 1
ATOM 633 N N . TYR A 1 85 ? 2.616 6.465 5.016 1.00 38.31 85 TYR A N 1
ATOM 634 C CA . TYR A 1 85 ? 3.835 6.657 5.818 1.00 38.31 85 TYR A CA 1
ATOM 635 C C . TYR A 1 85 ? 4.735 5.410 5.954 1.00 38.31 85 TYR A C 1
ATOM 637 O O . TYR A 1 85 ? 5.727 5.466 6.675 1.00 38.31 85 TYR A O 1
ATOM 645 N N . LEU A 1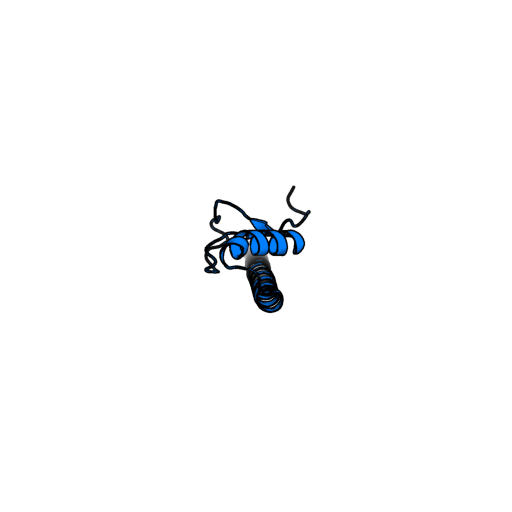 86 ? 4.425 4.293 5.287 1.00 40.12 86 LEU A N 1
ATOM 646 C CA . LEU A 1 86 ? 5.119 3.014 5.485 1.00 40.12 86 LEU A CA 1
ATOM 647 C C . LEU A 1 86 ? 6.047 2.566 4.346 1.00 40.12 86 LEU A C 1
ATOM 649 O O . LEU A 1 86 ? 6.682 1.529 4.503 1.00 40.12 86 LEU A O 1
ATOM 653 N N . ALA A 1 87 ? 6.247 3.347 3.277 1.00 38.38 87 ALA A N 1
ATOM 654 C CA . ALA A 1 87 ? 7.250 2.989 2.267 1.00 38.38 87 ALA A CA 1
ATOM 655 C C . ALA A 1 87 ? 7.984 4.206 1.665 1.00 38.38 87 ALA A C 1
ATOM 657 O O . ALA A 1 87 ? 7.340 5.107 1.114 1.00 38.38 87 ALA A O 1
ATOM 658 N N . PRO A 1 88 ? 9.332 4.235 1.704 1.00 40.47 88 PRO A N 1
ATOM 659 C CA . PRO A 1 88 ? 10.138 5.285 1.105 1.00 40.47 88 PRO A CA 1
ATOM 660 C C . PRO A 1 88 ? 10.230 5.041 -0.404 1.00 40.47 88 PRO A C 1
ATOM 662 O O . PRO A 1 88 ? 11.133 4.383 -0.903 1.00 40.47 88 PRO A O 1
ATOM 665 N N . SER A 1 89 ? 9.285 5.586 -1.160 1.00 42.88 89 SER A N 1
ATOM 666 C CA . SER A 1 89 ? 9.503 5.865 -2.579 1.00 42.88 89 SER A CA 1
ATOM 667 C C . SER A 1 89 ? 9.188 7.336 -2.788 1.00 42.88 89 SER A C 1
ATOM 669 O O . SER A 1 89 ? 8.134 7.815 -2.379 1.00 42.88 89 SER A O 1
ATOM 671 N N . SER A 1 90 ? 10.112 8.075 -3.399 1.00 51.19 90 SER A N 1
ATOM 672 C CA . SER A 1 90 ? 10.027 9.519 -3.684 1.00 51.19 90 SER A CA 1
ATOM 673 C C . SER A 1 90 ? 8.838 9.920 -4.576 1.00 51.19 90 SER A C 1
ATOM 675 O O . SER A 1 90 ? 8.698 11.080 -4.955 1.00 51.19 90 SER A O 1
ATOM 677 N N . GLN A 1 91 ? 7.972 8.965 -4.917 1.00 61.31 91 GLN A N 1
ATOM 678 C CA . GLN A 1 91 ? 6.811 9.097 -5.774 1.00 61.31 91 GLN A CA 1
ATOM 679 C C . GLN A 1 91 ? 5.660 8.287 -5.176 1.00 61.31 91 GLN A C 1
ATOM 681 O O . GLN A 1 91 ? 5.782 7.088 -4.925 1.00 61.31 91 GLN A O 1
ATOM 686 N N . CYS A 1 92 ? 4.529 8.944 -4.929 1.00 68.94 92 CYS A N 1
ATOM 687 C CA . CYS A 1 92 ? 3.372 8.297 -4.332 1.00 68.94 92 CYS A CA 1
ATOM 688 C C . CYS A 1 92 ? 2.457 7.711 -5.398 1.00 68.94 92 CYS A C 1
ATOM 690 O O . CYS A 1 92 ? 2.044 8.398 -6.320 1.00 68.94 92 CYS A O 1
ATOM 692 N N . TYR A 1 93 ? 2.126 6.431 -5.255 1.00 70.56 93 TYR A N 1
ATOM 693 C CA . TYR A 1 93 ? 1.288 5.679 -6.178 1.00 70.56 93 TYR A CA 1
ATOM 694 C C . TYR A 1 93 ? 0.061 5.128 -5.455 1.00 70.56 93 TYR A C 1
ATOM 696 O O . TYR A 1 93 ? 0.166 4.430 -4.445 1.00 70.56 93 TYR A O 1
ATOM 704 N N . ARG A 1 94 ? -1.126 5.423 -5.977 1.00 69.25 94 ARG A N 1
ATOM 705 C CA . ARG A 1 94 ? -2.389 4.878 -5.471 1.00 69.25 94 ARG A CA 1
ATOM 706 C C . ARG A 1 94 ? -2.901 3.822 -6.430 1.00 69.25 94 ARG A C 1
ATOM 708 O O . ARG A 1 94 ? -2.871 4.041 -7.637 1.00 69.25 94 ARG A O 1
ATOM 715 N N . SER A 1 95 ? -3.402 2.705 -5.915 1.00 65.75 95 SER A N 1
ATOM 716 C CA . SER A 1 95 ? -4.090 1.739 -6.770 1.00 65.75 95 SER A CA 1
ATOM 717 C C . SER A 1 95 ? -5.301 2.403 -7.443 1.00 65.75 95 SER A C 1
ATOM 719 O O . SER A 1 95 ? -6.085 3.084 -6.782 1.00 65.75 95 SER A O 1
ATOM 721 N N . LYS A 1 96 ? -5.466 2.192 -8.751 1.00 65.56 96 LYS A N 1
ATOM 722 C CA . LYS A 1 96 ? -6.668 2.510 -9.537 1.00 65.56 96 LYS A CA 1
ATOM 723 C C . LYS A 1 96 ? -7.762 1.454 -9.324 1.00 65.56 96 LYS A C 1
ATOM 725 O O . LYS A 1 96 ? -8.545 1.198 -10.237 1.00 65.56 96 LYS A O 1
ATOM 730 N N . MET A 1 97 ? -7.811 0.806 -8.156 1.00 53.56 97 MET A N 1
ATOM 731 C CA . MET A 1 97 ? -8.884 -0.126 -7.820 1.00 53.56 97 MET A CA 1
ATOM 732 C C . MET A 1 97 ? -10.238 0.542 -8.079 1.00 53.56 97 MET A C 1
ATOM 734 O O . MET A 1 97 ? -10.566 1.577 -7.504 1.00 53.56 97 MET A O 1
ATOM 738 N N . ILE A 1 98 ? -11.009 -0.089 -8.965 1.00 48.41 98 ILE A N 1
ATOM 739 C CA . ILE A 1 98 ? -12.282 0.375 -9.541 1.00 48.41 98 ILE A CA 1
ATOM 740 C C . ILE A 1 98 ? -13.364 0.597 -8.456 1.00 48.41 98 ILE A C 1
ATOM 742 O O . ILE A 1 98 ? -14.388 1.217 -8.715 1.00 48.41 98 ILE A O 1
ATOM 746 N N . PHE A 1 99 ? -13.120 0.137 -7.226 1.00 46.09 99 PHE A N 1
ATOM 747 C CA . PHE A 1 99 ? -14.056 0.152 -6.099 1.00 46.09 99 PHE A CA 1
ATOM 748 C C . PHE A 1 99 ? -14.176 1.485 -5.347 1.00 46.09 99 PHE A C 1
ATOM 750 O O . PHE A 1 99 ? -15.014 1.591 -4.459 1.00 46.09 99 PHE A O 1
ATOM 757 N N . TRP A 1 100 ? -13.363 2.492 -5.671 1.00 39.44 100 TRP A N 1
ATOM 758 C CA . TRP A 1 100 ? -13.471 3.835 -5.089 1.00 39.44 100 TRP A CA 1
ATOM 759 C C . TRP A 1 100 ? -13.640 4.856 -6.213 1.00 39.44 100 TRP A C 1
ATOM 761 O O . TRP A 1 100 ? -12.678 5.503 -6.631 1.00 39.44 100 TRP A O 1
ATOM 771 N N . LYS A 1 101 ? -14.864 4.945 -6.734 1.00 34.72 101 LYS A N 1
ATOM 772 C CA . LYS A 1 101 ? -15.317 6.035 -7.595 1.00 34.72 101 LYS A CA 1
ATOM 773 C C . LYS A 1 101 ? -16.336 6.866 -6.835 1.00 34.72 101 LYS A C 1
ATOM 775 O O . LYS A 1 101 ? -17.172 6.239 -6.150 1.00 34.72 101 LYS A O 1
#

Radius of gyration: 22.83 Å; chains: 1; bounding box: 52×27×65 Å